Protein AF-A0A1H4KE30-F1 (afdb_monomer)

pLDDT: mean 85.73, std 11.51, range [46.66, 98.06]

Solvent-accessible surface area (backbone atoms only — not comparabl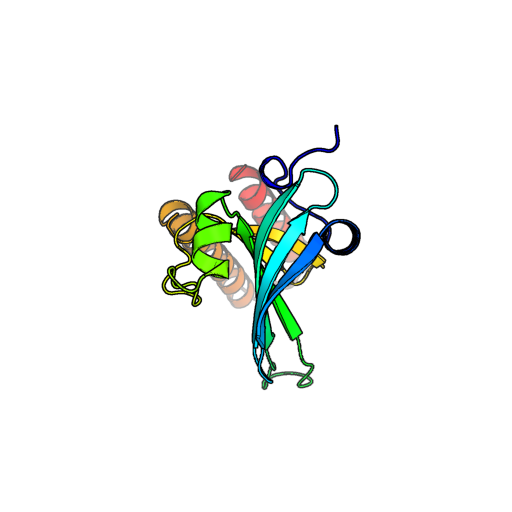e to full-atom values): 9229 Å² total; per-residue (Å²): 135,71,82,60,69,91,80,48,76,65,41,54,44,72,58,48,68,73,34,52,41,82,76,42,83,77,48,77,63,98,50,40,36,33,29,39,27,28,32,74,79,76,67,49,36,24,46,35,39,37,39,63,44,66,47,83,88,65,96,50,61,78,43,80,47,45,36,38,34,74,43,56,76,66,54,53,50,32,48,75,73,65,76,46,84,74,55,84,68,89,59,56,70,60,61,23,35,33,59,50,95,86,52,32,30,34,75,43,53,74,73,46,60,67,60,52,52,51,52,50,53,47,51,51,51,50,50,51,52,53,48,53,48,62,72,67,66,60,82,48,72,66,55,50,49,51,52,51,52,58,47,53,54,55,62,62,74,72,113

Mean predicted aligned error: 11.16 Å

Secondary structure (DSSP, 8-state):
-PPPGGG-SEEEHHHHHHHEEEEEEEEE-SSEEEEEEEETTT--EEEEEEEEEE-TTTT--EEEEEEEEEE-HHHHHHHHHT-S---TTTT--S-EEEE-TTSEEEEE-TT-HHHHHHHHHHHHHHHHHHHHHHHHT--SHHHHHHHHHHHHHHHHTT-

Radius of gyration: 20.21 Å; Cα contacts (8 Å, |Δi|>4): 202; chains: 1; bounding box: 44×38×52 Å

Structure (mmCIF, N/CA/C/O backbone):
data_AF-A0A1H4KE30-F1
#
_entry.id   AF-A0A1H4KE30-F1
#
loop_
_atom_site.group_PDB
_atom_site.id
_atom_site.type_symbol
_atom_site.label_atom_id
_atom_site.label_alt_id
_atom_site.label_comp_id
_atom_site.label_asym_id
_atom_site.label_entity_id
_atom_site.label_seq_id
_atom_site.pdbx_PDB_ins_code
_atom_site.Cartn_x
_atom_site.Cartn_y
_atom_site.Cartn_z
_atom_site.occupancy
_atom_site.B_iso_or_equiv
_atom_site.auth_seq_id
_atom_site.auth_comp_id
_atom_site.auth_asym_id
_atom_site.auth_atom_id
_atom_site.pdbx_PDB_model_num
ATOM 1 N N . MET A 1 1 ? -4.139 20.410 7.777 1.00 48.88 1 MET A N 1
ATOM 2 C CA . MET A 1 1 ? -4.571 19.039 7.448 1.00 48.88 1 MET A CA 1
ATOM 3 C C . MET A 1 1 ? -3.487 18.460 6.572 1.00 48.88 1 MET A C 1
ATOM 5 O O . MET A 1 1 ? -2.982 19.208 5.746 1.00 48.88 1 MET A O 1
ATOM 9 N N . LYS A 1 2 ? -3.035 17.239 6.849 1.00 74.75 2 LYS A N 1
ATOM 10 C CA . LYS A 1 2 ? -2.090 16.543 5.974 1.00 74.75 2 LYS A CA 1
ATOM 11 C C . LYS A 1 2 ? -2.895 15.663 5.021 1.00 74.75 2 LYS A C 1
ATOM 13 O O . LYS A 1 2 ? -3.938 15.156 5.427 1.00 74.75 2 LYS A O 1
ATOM 18 N N . ASP A 1 3 ? -2.438 15.561 3.781 1.00 88.88 3 ASP A N 1
ATOM 19 C CA . ASP A 1 3 ? -3.219 14.982 2.687 1.00 88.88 3 ASP A CA 1
ATOM 20 C C . ASP A 1 3 ? -3.342 13.457 2.833 1.00 88.88 3 ASP A C 1
ATOM 22 O O . ASP A 1 3 ? -2.413 12.778 3.307 1.00 88.88 3 ASP A O 1
ATOM 26 N N . SER A 1 4 ? -4.500 12.929 2.427 1.00 93.06 4 SER A N 1
ATOM 27 C CA . SER A 1 4 ? -4.757 11.486 2.356 1.00 93.06 4 SER A CA 1
ATOM 28 C C . SER A 1 4 ? -3.825 10.834 1.334 1.00 93.06 4 SER A C 1
ATOM 30 O O . SER A 1 4 ? -3.434 11.446 0.335 1.00 93.06 4 SER A O 1
ATOM 32 N N . PHE A 1 5 ? -3.470 9.567 1.549 1.00 94.44 5 PHE A N 1
ATOM 33 C CA . PHE A 1 5 ? -2.757 8.799 0.524 1.00 94.44 5 PHE A CA 1
ATOM 34 C C . PHE A 1 5 ? -3.635 8.502 -0.695 1.00 94.44 5 PHE A C 1
ATOM 36 O O . PHE A 1 5 ? -3.101 8.340 -1.793 1.00 94.44 5 PHE A O 1
ATOM 43 N N . LYS A 1 6 ? -4.968 8.497 -0.537 1.00 92.38 6 LYS A N 1
ATOM 44 C CA . LYS A 1 6 ? -5.929 8.315 -1.640 1.00 92.38 6 LYS A CA 1
ATOM 45 C C . LYS A 1 6 ? -5.827 9.432 -2.690 1.00 92.38 6 LYS A C 1
ATOM 47 O O . LYS A 1 6 ? -6.185 9.228 -3.844 1.00 92.38 6 LYS A O 1
ATOM 52 N N . GLU A 1 7 ? -5.299 10.596 -2.315 1.00 91.75 7 GLU A N 1
ATOM 53 C CA . GLU A 1 7 ? -5.126 11.757 -3.202 1.00 91.75 7 GLU A CA 1
ATOM 54 C C . GLU A 1 7 ? -3.752 11.779 -3.901 1.00 91.75 7 GLU A C 1
ATOM 56 O O . GLU A 1 7 ? -3.495 12.618 -4.767 1.00 91.75 7 GLU A O 1
ATOM 61 N N . GLN A 1 8 ? -2.854 10.853 -3.551 1.00 91.31 8 GLN A N 1
ATOM 62 C CA . GLN A 1 8 ? -1.481 10.810 -4.046 1.00 91.31 8 GLN A CA 1
ATOM 63 C C . GLN A 1 8 ? -1.291 9.668 -5.044 1.00 91.31 8 GLN A C 1
ATOM 65 O O . GLN A 1 8 ? -1.604 8.516 -4.767 1.00 91.31 8 GLN A O 1
ATOM 70 N N . LYS A 1 9 ? -0.692 9.970 -6.202 1.00 87.81 9 LYS A N 1
ATOM 71 C CA . LYS A 1 9 ? -0.385 8.949 -7.222 1.00 87.81 9 LYS A CA 1
ATOM 72 C C . LYS A 1 9 ? 0.789 8.041 -6.842 1.00 87.81 9 LYS A C 1
ATOM 74 O O . LYS A 1 9 ? 0.875 6.915 -7.316 1.00 87.81 9 LYS A O 1
ATOM 79 N N . LYS A 1 10 ? 1.726 8.560 -6.047 1.00 90.62 10 LYS A N 1
ATOM 80 C CA . LYS A 1 10 ? 2.973 7.892 -5.670 1.00 90.62 10 LYS A CA 1
ATOM 81 C C . LYS A 1 10 ? 3.359 8.337 -4.268 1.00 90.62 10 LYS A C 1
ATOM 83 O O . LYS A 1 10 ? 3.426 9.538 -4.017 1.00 90.62 10 LYS A O 1
ATOM 88 N N . ILE A 1 11 ? 3.631 7.380 -3.389 1.00 94.06 11 ILE A N 1
ATOM 89 C CA . ILE A 1 11 ? 3.924 7.625 -1.976 1.00 94.06 11 ILE A CA 1
ATOM 90 C C . ILE A 1 11 ? 5.302 7.057 -1.643 1.00 94.06 11 ILE A C 1
ATOM 92 O O . ILE A 1 11 ? 5.621 5.929 -2.011 1.00 94.06 11 ILE A O 1
ATOM 96 N N . ALA A 1 12 ? 6.147 7.847 -0.983 1.00 92.56 12 ALA A N 1
ATOM 97 C CA . ALA A 1 12 ? 7.465 7.396 -0.540 1.00 92.56 12 ALA A CA 1
ATOM 98 C C . ALA A 1 12 ? 7.336 6.390 0.612 1.00 92.56 12 ALA A C 1
ATOM 100 O O . ALA A 1 12 ? 6.523 6.592 1.518 1.00 92.56 12 ALA A O 1
ATOM 101 N N . ASN A 1 13 ? 8.149 5.332 0.605 1.00 91.31 13 ASN A N 1
ATOM 102 C CA . ASN A 1 13 ? 8.139 4.332 1.673 1.00 91.31 13 ASN A CA 1
ATOM 103 C 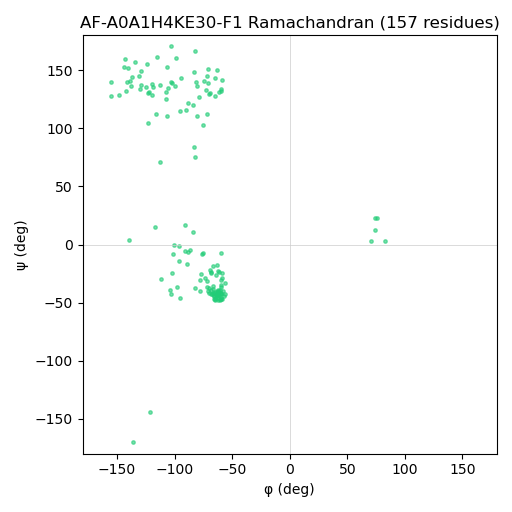C . ASN A 1 13 ? 8.423 4.958 3.050 1.00 91.31 13 ASN A C 1
ATOM 105 O O . ASN A 1 13 ? 7.747 4.638 4.024 1.00 91.31 13 ASN A O 1
ATOM 109 N N . GLU A 1 14 ? 9.349 5.916 3.130 1.00 91.38 14 GLU A N 1
ATOM 110 C CA . GLU A 1 14 ? 9.680 6.614 4.377 1.00 91.38 14 GLU A CA 1
ATOM 111 C C . GLU A 1 14 ? 8.465 7.344 4.958 1.00 91.38 14 GLU A C 1
ATOM 113 O O . GLU A 1 14 ? 8.297 7.402 6.175 1.00 91.38 14 GLU A O 1
ATOM 118 N N . LEU A 1 15 ? 7.597 7.880 4.093 1.00 92.81 15 LEU A N 1
ATOM 119 C CA . LEU A 1 15 ? 6.384 8.567 4.521 1.00 92.81 15 LEU A CA 1
ATOM 120 C C . LEU A 1 15 ? 5.360 7.583 5.098 1.00 92.81 15 LEU A C 1
ATOM 122 O O . LEU A 1 15 ? 4.761 7.880 6.131 1.00 92.81 15 LEU A O 1
ATOM 126 N N . LEU A 1 16 ? 5.178 6.411 4.475 1.00 92.50 16 LEU A N 1
ATOM 127 C CA . LEU A 1 16 ? 4.310 5.372 5.037 1.00 92.50 16 LEU A CA 1
ATOM 128 C C . LEU A 1 16 ? 4.851 4.857 6.366 1.00 92.50 16 LEU A C 1
ATOM 130 O O . LEU A 1 16 ? 4.092 4.793 7.325 1.00 92.50 16 LEU A O 1
ATOM 134 N N . GLN A 1 17 ? 6.153 4.577 6.464 1.00 90.94 17 GLN A N 1
ATOM 135 C CA . GLN A 1 17 ? 6.774 4.112 7.709 1.00 90.94 17 GLN A CA 1
ATOM 136 C C . GLN A 1 17 ? 6.628 5.111 8.866 1.00 90.94 17 GLN A C 1
ATOM 138 O O . GLN A 1 17 ? 6.553 4.709 10.023 1.00 90.94 17 GLN A O 1
ATOM 143 N N . GLN A 1 18 ? 6.583 6.413 8.573 1.00 94.81 18 GLN A N 1
ATOM 144 C CA . GLN A 1 18 ? 6.374 7.451 9.586 1.00 94.81 18 GLN A CA 1
ATOM 145 C C . GLN A 1 18 ? 4.914 7.580 10.033 1.00 94.81 18 GLN A C 1
ATOM 147 O O . GLN A 1 18 ? 4.665 7.995 11.164 1.00 94.81 18 GLN A O 1
ATOM 152 N N . ARG A 1 19 ? 3.956 7.286 9.145 1.00 95.81 19 ARG A N 1
ATOM 153 C CA . ARG A 1 19 ? 2.531 7.584 9.361 1.00 95.81 19 ARG A CA 1
ATOM 154 C C . ARG A 1 19 ? 1.702 6.369 9.738 1.00 95.81 19 ARG A C 1
ATOM 156 O O . ARG A 1 19 ? 0.800 6.508 10.566 1.00 95.81 19 ARG A O 1
ATOM 163 N N . ILE A 1 20 ? 1.978 5.219 9.131 1.00 96.62 20 ILE A N 1
ATOM 164 C CA . ILE A 1 20 ? 1.229 3.982 9.326 1.00 96.62 20 ILE A CA 1
ATOM 165 C C . ILE A 1 20 ? 1.657 3.328 10.632 1.00 96.62 20 ILE A C 1
ATOM 167 O O . ILE A 1 20 ? 2.834 3.080 10.878 1.00 96.62 20 ILE A O 1
ATOM 171 N N . THR A 1 21 ? 0.669 3.034 11.467 1.00 97.31 21 THR A N 1
ATOM 172 C CA . THR A 1 21 ? 0.856 2.371 12.755 1.00 97.31 21 THR A CA 1
ATOM 173 C C . THR A 1 21 ? -0.092 1.187 12.876 1.00 97.31 21 THR A C 1
ATOM 175 O O . THR A 1 21 ? -1.263 1.288 12.509 1.00 97.31 21 THR A O 1
ATOM 178 N N . THR A 1 22 ? 0.400 0.062 13.392 1.00 97.12 22 THR A N 1
ATOM 179 C CA . THR A 1 22 ? -0.419 -1.127 13.643 1.00 97.12 22 THR A CA 1
ATOM 180 C C . THR A 1 22 ? -1.462 -0.841 14.721 1.00 97.12 22 THR A C 1
ATOM 182 O O . THR A 1 22 ? -1.137 -0.391 15.821 1.00 97.12 22 THR A O 1
ATOM 185 N N . VAL A 1 23 ? -2.723 -1.140 14.418 1.00 96.06 23 VAL A N 1
ATOM 186 C CA . VAL A 1 23 ? -3.847 -1.096 15.362 1.00 96.06 23 VAL A CA 1
ATOM 187 C C . VAL A 1 23 ? -4.103 -2.479 15.949 1.00 96.06 23 VAL A C 1
ATOM 189 O O . VAL A 1 23 ? -4.291 -2.608 17.159 1.00 96.06 23 VAL A O 1
ATOM 192 N N . LYS A 1 24 ? -4.134 -3.512 15.101 1.00 95.94 24 LYS A N 1
ATOM 193 C CA . LYS A 1 24 ? -4.410 -4.892 15.512 1.00 95.94 24 LYS A CA 1
ATOM 194 C C . LYS A 1 24 ? -3.803 -5.886 14.531 1.00 95.94 24 LYS A C 1
ATOM 196 O O . LYS A 1 24 ? -4.120 -5.843 13.350 1.00 95.94 24 LYS A O 1
ATOM 201 N N . GLU A 1 25 ? -3.031 -6.837 15.033 1.00 97.06 25 GLU A N 1
ATOM 202 C CA . GLU A 1 25 ? -2.616 -8.004 14.253 1.00 97.06 25 GLU A CA 1
ATOM 203 C C . GLU A 1 25 ? -3.800 -8.968 14.064 1.00 97.06 25 GLU A C 1
ATOM 205 O O . GLU A 1 25 ? -4.539 -9.257 15.012 1.00 97.06 25 GLU A O 1
ATOM 210 N N . LEU A 1 26 ? -4.004 -9.440 12.832 1.00 95.75 26 LEU A N 1
ATOM 211 C CA . LEU A 1 26 ? -5.060 -10.394 12.478 1.00 95.75 26 LEU A CA 1
ATOM 212 C C . LEU A 1 26 ? -4.503 -11.808 12.299 1.00 95.75 26 LEU A C 1
ATOM 214 O O . LEU A 1 26 ? -5.119 -12.777 12.744 1.00 95.75 26 LEU A O 1
ATOM 218 N N . LYS A 1 27 ? -3.348 -11.924 11.639 1.00 94.31 27 LYS A N 1
ATOM 219 C CA . LYS A 1 27 ? -2.646 -13.183 11.385 1.00 94.31 27 LYS A CA 1
ATOM 220 C C . LYS A 1 27 ? -1.160 -12.892 11.188 1.00 94.31 27 LYS A C 1
ATOM 222 O O . LYS A 1 27 ? -0.823 -11.960 10.470 1.00 94.31 27 LYS A O 1
ATOM 227 N N . GLN A 1 28 ? -0.289 -13.732 11.733 1.00 94.31 28 GLN A N 1
ATOM 228 C CA . GLN A 1 28 ? 1.138 -13.707 11.429 1.00 94.31 28 GLN A CA 1
ATOM 229 C C . GLN A 1 28 ? 1.689 -15.134 11.379 1.00 94.31 28 GLN A C 1
ATOM 231 O O . GLN A 1 28 ? 1.436 -15.938 12.279 1.00 94.31 28 GLN A O 1
ATOM 236 N N . ASP A 1 29 ? 2.441 -15.447 10.329 1.00 92.12 29 ASP A N 1
ATOM 237 C CA . ASP A 1 29 ? 3.252 -16.656 10.218 1.00 92.12 29 ASP A CA 1
ATOM 238 C C . ASP A 1 29 ? 4.650 -16.333 9.651 1.00 92.12 29 ASP A C 1
ATOM 240 O O . ASP A 1 29 ? 5.072 -15.177 9.616 1.00 92.12 29 ASP A O 1
ATOM 244 N N . GLU A 1 30 ? 5.429 -17.359 9.299 1.00 89.12 30 GLU A N 1
ATOM 245 C CA . GLU A 1 30 ? 6.809 -17.182 8.822 1.00 89.12 30 GLU A CA 1
ATOM 246 C C . GLU A 1 30 ? 6.907 -16.525 7.437 1.00 89.12 30 GLU A C 1
ATOM 248 O O . GLU A 1 30 ? 7.970 -16.011 7.079 1.00 89.12 30 GLU A O 1
ATOM 253 N N . LEU A 1 31 ? 5.840 -16.588 6.636 1.00 90.19 31 LEU A N 1
ATOM 254 C CA . LEU A 1 31 ? 5.832 -16.149 5.243 1.00 90.19 31 LEU A CA 1
ATOM 255 C C . LEU A 1 31 ? 4.967 -14.917 5.032 1.00 90.19 31 LEU A C 1
ATOM 257 O O . LEU A 1 31 ? 5.273 -14.136 4.134 1.00 90.19 31 LEU A O 1
ATOM 261 N N . GLU A 1 32 ? 3.917 -14.740 5.828 1.00 94.06 32 GLU A N 1
ATOM 262 C CA . GLU A 1 32 ? 2.975 -13.643 5.673 1.00 94.06 32 GLU A CA 1
ATOM 263 C C . GLU A 1 32 ? 2.444 -13.071 6.992 1.00 94.06 32 GLU A C 1
ATOM 265 O O . GLU A 1 32 ? 2.449 -13.701 8.051 1.00 94.06 32 GLU A O 1
ATOM 270 N N . MET A 1 33 ? 1.945 -11.841 6.904 1.00 96.56 33 MET A N 1
ATOM 271 C CA . MET A 1 33 ? 1.312 -11.113 7.994 1.00 96.56 33 MET A CA 1
ATOM 272 C C . MET A 1 33 ? 0.114 -10.324 7.469 1.00 96.56 33 MET A C 1
ATOM 274 O O . MET A 1 33 ? 0.192 -9.702 6.411 1.00 96.56 33 MET A O 1
ATOM 278 N N . TYR A 1 34 ? -0.958 -10.311 8.256 1.00 97.56 34 TYR A N 1
ATOM 279 C CA . TYR A 1 34 ? -2.120 -9.449 8.106 1.00 97.56 34 TYR A CA 1
ATOM 280 C C . TYR A 1 34 ? -2.336 -8.651 9.387 1.00 97.56 34 TYR A C 1
ATOM 282 O O . TYR A 1 34 ? -2.437 -9.216 10.480 1.00 97.56 34 TYR A O 1
ATOM 290 N N . GLU A 1 35 ? -2.498 -7.344 9.247 1.00 97.81 35 GLU A N 1
ATOM 291 C CA . GLU A 1 35 ? -2.827 -6.447 10.348 1.00 97.81 35 GLU A CA 1
ATOM 292 C C . GLU A 1 35 ? -3.767 -5.329 9.891 1.00 97.81 35 GLU A C 1
ATOM 294 O O . GLU A 1 35 ? -3.780 -4.920 8.733 1.00 97.81 35 GLU A O 1
ATOM 299 N N . ILE A 1 36 ? -4.556 -4.807 10.823 1.00 98.06 36 ILE A N 1
ATOM 300 C CA . ILE A 1 36 ? -5.229 -3.525 10.661 1.00 98.06 36 ILE A CA 1
ATOM 301 C C . ILE A 1 36 ? -4.220 -2.461 11.060 1.00 98.06 36 ILE A C 1
ATOM 303 O O . ILE A 1 36 ? -3.763 -2.430 12.205 1.00 98.06 36 ILE A O 1
ATOM 307 N N . ALA A 1 37 ? -3.908 -1.575 10.129 1.00 97.75 37 ALA A N 1
ATOM 308 C CA . ALA A 1 37 ? -3.044 -0.433 10.335 1.00 97.75 37 ALA A CA 1
ATOM 309 C C . ALA A 1 37 ? -3.828 0.873 10.166 1.00 97.75 37 ALA A C 1
ATOM 311 O O . ALA A 1 37 ? -4.927 0.906 9.610 1.00 97.75 37 ALA A O 1
ATOM 312 N N . LYS A 1 38 ? -3.273 1.963 10.683 1.00 97.56 38 LYS A N 1
ATOM 313 C CA . LYS A 1 38 ? -3.895 3.282 10.675 1.00 97.56 38 LYS A CA 1
ATOM 314 C C . LYS A 1 38 ? -2.881 4.351 10.328 1.00 97.56 38 LYS A C 1
ATOM 316 O O . LYS A 1 38 ? -1.788 4.381 10.894 1.00 97.56 38 LYS A O 1
ATOM 321 N N . ASP A 1 39 ? -3.288 5.270 9.467 1.00 97.38 39 ASP A N 1
ATOM 322 C CA . ASP A 1 39 ? -2.587 6.527 9.275 1.00 97.38 39 ASP A CA 1
ATOM 323 C C . ASP A 1 39 ? -2.811 7.428 10.493 1.00 97.38 39 ASP A C 1
ATOM 325 O O . ASP A 1 39 ? -3.923 7.882 10.780 1.00 97.38 39 ASP A O 1
ATOM 329 N N . SER A 1 40 ? -1.740 7.669 11.241 1.00 96.62 40 SER A N 1
ATOM 330 C CA . SER A 1 40 ? -1.757 8.490 12.452 1.00 96.62 40 SER A CA 1
ATOM 331 C C . SER A 1 40 ? -2.131 9.955 12.199 1.00 96.62 40 SER A C 1
ATOM 333 O O . SER A 1 40 ? -2.523 10.647 13.140 1.00 96.62 40 SER A O 1
ATOM 335 N N . GLU A 1 41 ? -2.056 10.432 10.954 1.00 96.25 41 GLU A N 1
ATOM 336 C CA . GLU A 1 41 ? -2.293 11.832 10.604 1.00 96.25 41 GLU A CA 1
ATOM 337 C C . GLU A 1 41 ? -3.710 12.100 10.091 1.00 96.25 41 GLU A C 1
ATOM 339 O O . GLU A 1 41 ? -4.275 13.150 10.406 1.00 96.25 41 GLU A O 1
ATOM 344 N N . THR A 1 42 ? -4.293 11.171 9.327 1.00 95.56 42 THR A N 1
ATOM 345 C CA . THR A 1 42 ? -5.657 11.302 8.770 1.00 95.56 42 THR A CA 1
ATOM 346 C C . THR A 1 42 ? -6.688 10.486 9.540 1.00 95.56 42 THR A C 1
ATOM 348 O O . THR A 1 42 ? -7.869 10.824 9.553 1.00 95.56 42 THR A O 1
ATOM 351 N N . GLY A 1 43 ? -6.249 9.427 10.219 1.00 95.50 43 GLY A N 1
ATOM 352 C CA . GLY A 1 43 ? -7.113 8.472 10.894 1.00 95.50 43 GLY A CA 1
ATOM 353 C C . GLY A 1 43 ? -7.689 7.383 9.991 1.00 95.50 43 GLY A C 1
ATOM 354 O O . GLY A 1 43 ? -8.458 6.561 10.487 1.00 95.50 43 GLY A O 1
ATOM 355 N N . GLU A 1 44 ? -7.322 7.363 8.708 1.00 97.19 44 GLU A N 1
ATOM 356 C CA . GLU A 1 44 ? -7.721 6.327 7.754 1.00 97.19 44 GLU A CA 1
ATOM 357 C C . GLU A 1 44 ? -7.130 4.971 8.146 1.00 97.19 44 GLU A C 1
ATOM 359 O O . GLU A 1 44 ? -5.996 4.890 8.626 1.00 97.19 44 GLU A O 1
ATOM 364 N N . HIS A 1 45 ? -7.904 3.908 7.937 1.00 97.81 45 HIS A N 1
ATOM 365 C CA . HIS A 1 45 ? -7.496 2.546 8.256 1.00 97.81 45 HIS A CA 1
ATOM 366 C C . HIS A 1 45 ? -7.179 1.774 6.986 1.00 97.81 45 HIS A C 1
ATOM 368 O O . HIS A 1 45 ? -7.722 2.048 5.914 1.00 97.81 45 HIS A O 1
ATOM 374 N N . TYR A 1 46 ? -6.298 0.797 7.138 1.00 97.94 46 TYR A N 1
ATOM 375 C CA . TYR A 1 46 ? -5.848 -0.063 6.066 1.00 97.94 46 TYR A CA 1
ATOM 376 C C . TYR A 1 46 ? -5.747 -1.496 6.575 1.00 97.94 46 TYR A C 1
ATOM 378 O O . TYR A 1 46 ? -5.274 -1.729 7.687 1.00 97.94 46 TYR A O 1
ATOM 386 N N . LEU A 1 47 ? -6.144 -2.457 5.753 1.00 98.06 47 LEU A N 1
ATOM 387 C CA . LEU A 1 47 ? -5.700 -3.831 5.890 1.00 98.06 47 LEU A CA 1
ATOM 388 C C . LEU A 1 47 ? -4.311 -3.906 5.261 1.00 98.06 47 LEU A C 1
ATOM 390 O O . LEU A 1 47 ? -4.154 -3.761 4.048 1.00 98.06 47 LEU A O 1
ATOM 394 N N . HIS A 1 48 ? -3.304 -4.087 6.103 1.00 97.75 48 HIS A N 1
ATOM 395 C CA . HIS A 1 48 ? -1.923 -4.244 5.691 1.00 97.75 48 HIS A CA 1
ATOM 396 C C . HIS A 1 48 ? -1.603 -5.734 5.597 1.00 97.75 48 HIS A C 1
ATOM 398 O O . HIS A 1 48 ? -1.621 -6.459 6.592 1.00 97.75 48 HIS A O 1
ATOM 404 N N . TYR A 1 49 ? -1.332 -6.173 4.376 1.00 97.06 49 TYR A N 1
ATOM 405 C CA . TYR A 1 49 ? -0.823 -7.497 4.065 1.00 97.06 49 TYR A CA 1
ATOM 406 C C . TYR A 1 49 ? 0.652 -7.370 3.694 1.00 97.06 49 TYR A C 1
ATOM 408 O O . TYR A 1 49 ? 1.038 -6.473 2.943 1.00 97.06 49 TYR A O 1
ATOM 416 N N . SER A 1 50 ? 1.491 -8.245 4.237 1.00 94.44 50 SER A N 1
ATOM 417 C CA . SER A 1 50 ? 2.885 -8.340 3.817 1.00 94.44 50 SER A CA 1
ATOM 418 C C . SER A 1 50 ? 3.315 -9.787 3.685 1.00 94.44 50 SER A C 1
ATOM 420 O O . SER A 1 50 ? 2.904 -10.614 4.500 1.00 94.44 50 SER A O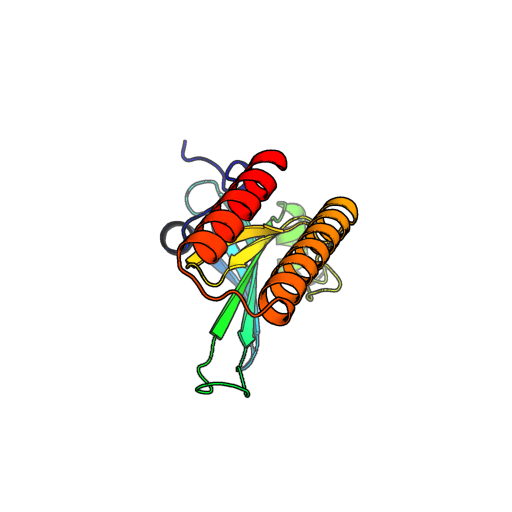 1
ATOM 422 N N . TYR A 1 51 ? 4.164 -10.079 2.704 1.00 93.00 51 TYR A N 1
ATOM 423 C CA . TYR A 1 51 ? 4.690 -11.422 2.497 1.00 93.00 51 TYR A CA 1
ATOM 424 C C . TYR A 1 51 ? 6.163 -11.428 2.091 1.00 93.00 51 TYR A C 1
ATOM 426 O O . TYR A 1 51 ? 6.678 -10.493 1.472 1.00 93.00 51 TYR A O 1
ATOM 434 N N . LEU A 1 52 ? 6.836 -12.522 2.439 1.00 89.88 52 LEU A N 1
ATOM 435 C CA . LEU A 1 52 ? 8.235 -12.782 2.144 1.00 89.88 52 LEU A CA 1
ATOM 436 C C . LEU A 1 52 ? 8.371 -13.503 0.799 1.00 89.88 52 LEU A C 1
ATOM 438 O O . LEU A 1 52 ? 7.985 -14.664 0.652 1.00 89.88 52 LEU A O 1
ATOM 442 N N . HIS A 1 53 ? 9.002 -12.851 -0.169 1.00 85.12 53 HIS A N 1
ATOM 443 C CA . HIS A 1 53 ? 9.425 -13.465 -1.417 1.00 85.12 53 HIS A CA 1
ATOM 444 C C . HIS A 1 53 ? 10.913 -13.820 -1.359 1.00 85.12 53 HIS A C 1
ATOM 446 O O . HIS A 1 53 ? 11.745 -13.033 -0.911 1.00 85.12 53 HIS A O 1
ATOM 452 N N . ARG A 1 54 ? 11.274 -15.013 -1.836 1.00 80.44 54 ARG A N 1
ATOM 453 C CA . ARG A 1 54 ? 12.675 -15.418 -2.001 1.00 80.44 54 ARG A CA 1
ATOM 454 C C . ARG A 1 54 ? 12.945 -15.643 -3.476 1.00 80.44 54 ARG A C 1
ATOM 456 O O . ARG A 1 54 ? 12.439 -16.605 -4.053 1.00 80.44 54 ARG A O 1
ATOM 463 N N . ASN A 1 55 ? 13.766 -14.785 -4.070 1.00 70.12 55 ASN A N 1
ATOM 464 C CA . ASN A 1 55 ? 14.179 -14.967 -5.452 1.00 70.12 55 ASN A CA 1
ATOM 465 C C . ASN A 1 55 ? 15.225 -16.088 -5.539 1.00 70.12 55 ASN A C 1
ATOM 467 O O . ASN A 1 55 ? 16.392 -15.899 -5.206 1.00 70.12 55 ASN A O 1
ATOM 471 N N . LEU A 1 56 ? 14.800 -17.270 -5.988 1.00 73.44 56 LEU A N 1
ATOM 472 C CA . LEU A 1 56 ? 15.666 -18.449 -6.118 1.00 73.44 56 LEU A CA 1
ATOM 473 C C . LEU A 1 56 ? 16.613 -18.395 -7.331 1.00 73.44 56 LEU A C 1
ATOM 475 O O . LEU A 1 56 ? 17.462 -19.273 -7.463 1.00 73.44 56 LEU A O 1
ATOM 479 N N . SER A 1 57 ? 16.453 -17.413 -8.226 1.00 70.94 57 SER A N 1
ATOM 480 C CA . SER A 1 57 ? 17.229 -17.304 -9.472 1.00 70.94 57 SER A CA 1
ATOM 481 C C . SER A 1 57 ? 18.442 -16.370 -9.368 1.00 70.94 57 SER A C 1
ATOM 483 O O . SER A 1 57 ? 19.294 -16.405 -10.252 1.00 70.94 57 SER A O 1
ATOM 485 N N . ASP A 1 58 ? 18.527 -15.553 -8.315 1.00 68.25 58 ASP A N 1
ATOM 486 C CA . ASP A 1 58 ? 19.637 -14.623 -8.054 1.00 68.25 58 ASP A CA 1
ATOM 487 C C . ASP A 1 58 ? 20.309 -14.922 -6.689 1.00 68.25 58 ASP A C 1
ATOM 489 O O . ASP A 1 58 ? 20.409 -16.081 -6.287 1.00 68.25 58 ASP A O 1
ATOM 493 N N . THR A 1 59 ? 20.772 -13.907 -5.949 1.00 69.88 59 THR A N 1
ATOM 494 C CA . THR A 1 59 ? 21.486 -13.999 -4.662 1.00 69.88 59 THR A CA 1
ATOM 495 C C . THR A 1 59 ? 20.705 -14.683 -3.532 1.00 69.88 59 THR A C 1
ATOM 497 O O . THR A 1 59 ? 21.271 -14.930 -2.465 1.00 69.88 59 THR A O 1
ATOM 500 N N . GLY A 1 60 ? 19.420 -15.002 -3.733 1.00 65.12 60 GLY A N 1
ATOM 501 C CA . GLY A 1 60 ? 18.556 -15.594 -2.711 1.00 65.12 60 GLY A CA 1
ATOM 502 C C . GLY A 1 60 ? 18.119 -14.604 -1.632 1.00 65.12 60 GLY A C 1
ATOM 503 O O . GLY A 1 60 ? 17.619 -15.032 -0.589 1.00 65.12 60 GLY A O 1
ATOM 504 N N . ALA A 1 61 ? 18.333 -13.302 -1.849 1.00 75.50 61 ALA A N 1
ATOM 505 C CA . ALA A 1 61 ? 17.978 -12.275 -0.886 1.00 75.50 61 ALA A CA 1
ATOM 506 C C . ALA A 1 61 ? 16.456 -12.275 -0.633 1.00 75.50 61 ALA A C 1
ATOM 508 O O . ALA A 1 61 ? 15.675 -12.318 -1.588 1.00 75.50 61 ALA A O 1
ATOM 509 N N . PRO A 1 62 ? 16.020 -12.271 0.639 1.00 79.00 62 PRO A N 1
ATOM 510 C CA . PRO A 1 62 ? 14.613 -12.122 0.969 1.00 79.00 62 PRO A CA 1
ATOM 511 C C . PRO A 1 62 ? 14.137 -10.706 0.636 1.00 79.00 62 PRO A C 1
ATOM 513 O O . PRO A 1 62 ? 14.738 -9.724 1.072 1.00 79.00 62 PRO A O 1
ATOM 516 N N . GLU A 1 63 ? 13.025 -10.619 -0.080 1.00 86.25 63 GLU A N 1
ATOM 517 C CA . GLU A 1 63 ? 12.308 -9.381 -0.366 1.00 86.25 63 GLU A CA 1
ATOM 518 C C . GLU A 1 63 ? 10.959 -9.415 0.347 1.00 86.25 63 GLU A C 1
ATOM 520 O O . GLU A 1 63 ? 10.282 -10.443 0.355 1.00 86.25 63 GLU A O 1
ATOM 525 N N . VAL A 1 64 ? 10.562 -8.297 0.955 1.00 88.00 64 VAL A N 1
ATOM 526 C CA . VAL A 1 64 ? 9.248 -8.171 1.592 1.00 88.00 64 VAL A CA 1
ATOM 527 C C . VAL A 1 64 ? 8.375 -7.274 0.733 1.00 88.00 64 VAL A C 1
ATOM 529 O O . VAL A 1 64 ? 8.733 -6.137 0.410 1.00 88.00 64 VAL A O 1
ATOM 532 N N . TYR A 1 65 ? 7.219 -7.803 0.367 1.00 91.50 65 TYR A N 1
ATOM 533 C CA . TYR A 1 65 ? 6.203 -7.075 -0.367 1.00 91.50 65 TYR A CA 1
ATOM 534 C C . TYR A 1 65 ? 5.093 -6.671 0.588 1.00 91.50 65 TYR A C 1
ATOM 536 O O . TYR A 1 65 ? 4.702 -7.450 1.450 1.00 91.50 65 TYR A O 1
ATOM 544 N N . HIS A 1 66 ? 4.597 -5.454 0.416 1.00 94.56 66 HIS A N 1
ATOM 545 C CA . HIS A 1 66 ? 3.597 -4.817 1.255 1.00 94.56 66 HIS A CA 1
ATOM 546 C C . HIS A 1 66 ? 2.426 -4.364 0.393 1.00 94.56 66 HIS A C 1
ATOM 548 O O . HIS A 1 66 ? 2.620 -3.758 -0.666 1.00 94.56 66 HIS A O 1
ATOM 554 N N . GLN A 1 67 ? 1.216 -4.625 0.870 1.00 95.88 67 GLN A N 1
ATOM 555 C CA . GLN A 1 67 ? -0.029 -4.165 0.283 1.00 95.88 67 GLN A CA 1
ATOM 556 C C . GLN A 1 67 ? -0.902 -3.515 1.363 1.00 95.88 67 GLN A C 1
ATOM 558 O O . GLN A 1 67 ? -1.053 -4.069 2.447 1.00 95.88 67 GLN A O 1
ATOM 563 N N . LEU A 1 68 ? -1.477 -2.344 1.084 1.00 97.31 68 LEU A N 1
ATOM 564 C CA . LEU A 1 68 ? -2.380 -1.634 1.991 1.00 97.31 68 LEU A CA 1
ATOM 565 C C . LEU A 1 68 ? -3.715 -1.381 1.291 1.00 97.31 68 LEU A C 1
ATOM 567 O O . LEU A 1 68 ? -3.821 -0.497 0.438 1.00 97.31 68 LEU A O 1
ATOM 571 N N . LEU A 1 69 ? -4.727 -2.155 1.669 1.00 97.44 69 LEU A N 1
ATOM 572 C CA . LEU A 1 69 ? -6.103 -1.993 1.214 1.00 97.44 69 LEU A CA 1
ATOM 573 C C . LEU A 1 69 ? -6.828 -1.011 2.141 1.00 97.44 69 LEU A C 1
ATOM 575 O O . LEU A 1 69 ? -6.872 -1.269 3.343 1.00 97.44 69 LEU A O 1
ATOM 579 N N . PRO A 1 70 ? -7.386 0.104 1.644 1.00 97.31 70 PRO A N 1
ATOM 580 C CA . PRO A 1 70 ? -8.179 1.009 2.470 1.00 97.31 70 PRO A CA 1
ATOM 581 C C . PRO A 1 70 ? -9.379 0.307 3.102 1.00 97.31 70 PRO A C 1
ATOM 583 O O . PRO A 1 70 ? -10.029 -0.506 2.454 1.00 97.31 70 PRO A O 1
ATOM 586 N N . LEU A 1 71 ? -9.688 0.658 4.348 1.00 96.62 71 LEU A N 1
ATOM 587 C CA . LEU A 1 71 ? -10.846 0.146 5.076 1.00 96.62 71 LEU A CA 1
ATOM 588 C C . LEU A 1 71 ? -11.777 1.285 5.470 1.00 96.62 71 LEU A C 1
ATOM 590 O O . LEU A 1 71 ? -11.326 2.326 5.965 1.00 96.62 71 LEU A O 1
ATOM 594 N N . GLU A 1 72 ? -13.078 1.055 5.328 1.00 94.94 72 GLU A N 1
ATOM 595 C CA . GLU A 1 72 ? -14.087 1.898 5.951 1.00 94.94 72 GLU A CA 1
ATOM 596 C C . GLU A 1 72 ? -14.295 1.484 7.418 1.00 94.94 72 GLU A C 1
ATOM 598 O O . GLU A 1 72 ? -13.828 0.442 7.884 1.00 94.94 72 GLU A O 1
ATOM 603 N N . SER A 1 73 ? -14.984 2.327 8.193 1.00 90.88 73 SER A N 1
ATOM 604 C CA . SER A 1 73 ? -15.152 2.088 9.639 1.00 90.88 73 SER A CA 1
ATOM 605 C C . SER A 1 73 ? -15.867 0.767 9.946 1.00 90.88 73 SER A C 1
ATOM 607 O O . SER A 1 73 ? -15.504 0.089 10.907 1.00 90.88 73 SER A O 1
ATOM 609 N N . ASP A 1 74 ? -16.847 0.389 9.123 1.00 93.31 74 ASP A N 1
ATOM 610 C CA . ASP A 1 74 ? -17.590 -0.863 9.283 1.00 93.31 74 ASP A CA 1
ATOM 611 C C . ASP A 1 74 ? -16.714 -2.086 8.959 1.00 93.31 74 ASP A C 1
ATOM 613 O O . ASP A 1 74 ? -16.772 -3.075 9.692 1.00 93.31 74 ASP A O 1
ATOM 617 N N . ASP A 1 75 ? -15.831 -1.994 7.954 1.00 93.75 75 ASP A N 1
ATOM 618 C CA . ASP A 1 75 ? -14.882 -3.068 7.623 1.00 93.75 75 ASP A CA 1
ATOM 619 C C . ASP A 1 75 ? -13.922 -3.332 8.787 1.00 93.75 75 ASP A C 1
ATOM 621 O O . ASP A 1 75 ? -13.673 -4.476 9.165 1.00 93.75 75 ASP A O 1
ATOM 625 N N . VAL A 1 76 ? -13.405 -2.267 9.414 1.00 94.19 76 VAL A N 1
ATOM 626 C CA . VAL A 1 76 ? -12.516 -2.388 10.580 1.00 94.19 76 VAL A CA 1
ATOM 627 C C . VAL A 1 76 ? -13.198 -3.177 11.697 1.00 94.19 76 VAL A C 1
ATOM 629 O O . VAL A 1 76 ? -12.581 -4.062 12.293 1.00 94.19 76 VAL A O 1
ATOM 632 N N . LEU A 1 77 ? -14.469 -2.886 11.984 1.00 94.56 77 LEU A N 1
ATOM 633 C CA . LEU A 1 77 ? -15.225 -3.606 13.007 1.00 94.56 77 LEU A CA 1
ATOM 634 C C . LEU A 1 77 ? -15.448 -5.070 12.610 1.00 94.56 77 LEU A C 1
ATOM 636 O O . LEU A 1 77 ? -15.158 -5.956 13.418 1.00 94.56 77 LEU A O 1
ATOM 640 N N . GLY A 1 78 ? -15.880 -5.327 11.372 1.00 93.81 78 GLY A N 1
ATOM 641 C CA . GLY A 1 78 ? -16.087 -6.682 10.852 1.00 93.81 78 GLY A CA 1
ATOM 642 C C . GLY A 1 78 ? -14.828 -7.547 10.951 1.00 93.81 78 GLY A C 1
ATOM 643 O O . GLY A 1 78 ? -14.881 -8.687 11.420 1.00 93.81 78 GLY A O 1
ATOM 644 N N . LEU A 1 79 ? -13.667 -6.982 10.614 1.00 94.06 79 LEU A N 1
ATOM 645 C CA . LEU A 1 79 ? -12.370 -7.650 10.738 1.00 94.06 79 LEU A CA 1
ATOM 646 C C . LEU A 1 79 ? -11.963 -7.885 12.196 1.00 94.06 79 LEU A C 1
ATOM 648 O O . LEU A 1 79 ? -11.488 -8.966 12.545 1.00 94.06 79 LEU A O 1
ATOM 652 N N . ILE A 1 80 ? -12.167 -6.901 13.079 1.00 92.69 80 ILE A N 1
ATOM 653 C CA . ILE A 1 80 ? -11.825 -7.031 14.503 1.00 92.69 80 ILE A CA 1
ATOM 654 C C . ILE A 1 80 ? -12.626 -8.154 15.167 1.00 92.69 80 ILE A C 1
ATOM 656 O O . ILE A 1 80 ? -12.055 -8.862 16.006 1.00 92.69 80 ILE A O 1
ATOM 660 N N . PHE A 1 81 ? -13.903 -8.308 14.814 1.00 92.81 81 PHE A N 1
ATOM 661 C CA . PHE A 1 81 ? -14.790 -9.335 15.366 1.00 92.81 81 PHE A CA 1
ATOM 662 C C . PHE A 1 81 ? -14.719 -10.681 14.629 1.00 92.81 81 PHE A C 1
ATOM 664 O O . PHE A 1 81 ? -15.291 -11.657 15.109 1.00 92.81 81 PHE A O 1
ATOM 671 N N . GLY A 1 82 ? -13.966 -10.766 13.526 1.00 89.50 82 GLY A N 1
ATOM 672 C CA . GLY A 1 82 ? -13.807 -11.996 12.744 1.00 89.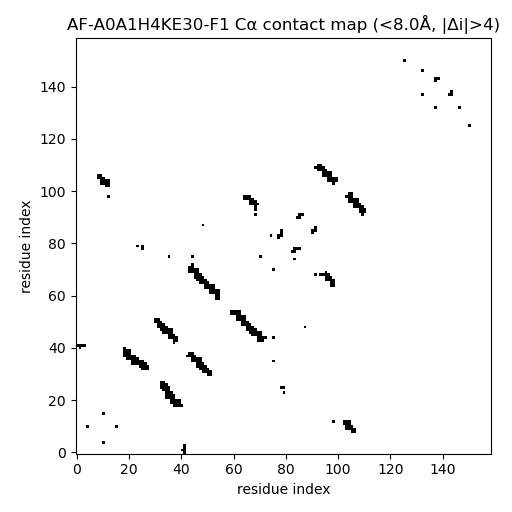50 82 GLY A CA 1
ATOM 673 C C . GLY A 1 82 ? -15.038 -12.361 11.911 1.00 89.50 82 GLY A C 1
ATOM 674 O O . GLY A 1 82 ? -15.231 -13.528 11.582 1.00 89.50 82 GLY A O 1
ATOM 675 N N . GLU A 1 83 ? -15.880 -11.377 11.593 1.00 89.88 83 GLU A N 1
ATOM 676 C CA . GLU A 1 83 ? -17.103 -11.542 10.798 1.00 89.88 83 GLU A CA 1
ATOM 677 C C . GLU A 1 83 ? -16.847 -11.380 9.291 1.00 89.88 83 GLU A C 1
ATOM 679 O O . GLU A 1 83 ? -17.658 -11.813 8.473 1.00 89.88 83 GLU A O 1
ATOM 684 N N . GLN A 1 84 ? -15.705 -10.792 8.921 1.00 91.06 84 GLN A N 1
ATOM 685 C CA . GLN A 1 84 ? -15.305 -10.525 7.541 1.00 91.06 84 GLN A CA 1
ATOM 686 C C . GLN A 1 84 ? -14.008 -11.259 7.194 1.00 91.06 84 GLN A C 1
ATOM 688 O O . GLN A 1 84 ? -13.047 -11.265 7.966 1.00 91.06 84 GLN A O 1
ATOM 693 N N . ALA A 1 85 ? -13.984 -11.883 6.017 1.00 92.62 85 ALA A N 1
ATOM 694 C CA . ALA A 1 85 ? -12.790 -12.510 5.466 1.00 92.62 85 ALA A CA 1
ATOM 695 C C . ALA A 1 85 ? -11.906 -11.467 4.759 1.00 92.62 85 ALA A C 1
ATOM 697 O O . ALA A 1 85 ? -12.405 -10.478 4.227 1.00 92.62 85 ALA A O 1
ATOM 698 N N . PHE A 1 86 ? -10.589 -11.679 4.784 1.00 93.88 86 PHE A N 1
ATOM 699 C CA . PHE A 1 86 ? -9.593 -10.666 4.393 1.00 93.88 86 PHE A CA 1
ATOM 700 C C . PHE A 1 86 ? -8.412 -11.209 3.582 1.00 93.88 86 PHE A C 1
ATOM 702 O O . PHE A 1 86 ? -7.464 -10.485 3.275 1.00 93.88 86 PHE A O 1
ATOM 709 N N . SER A 1 87 ? -8.450 -12.497 3.261 1.00 92.19 87 SER A N 1
ATOM 710 C CA . SER A 1 87 ? -7.384 -13.206 2.565 1.00 92.19 87 SER A CA 1
ATOM 711 C C . SER A 1 87 ? -7.107 -12.601 1.189 1.00 92.19 87 SER A C 1
ATOM 713 O O . SER A 1 87 ? -8.028 -12.372 0.402 1.00 92.19 87 SER A O 1
ATOM 715 N N . TYR A 1 88 ? -5.831 -12.363 0.897 1.00 89.69 88 TYR A N 1
ATOM 716 C CA . TYR A 1 88 ? -5.376 -12.035 -0.447 1.00 89.69 88 TYR A CA 1
ATOM 717 C C . TYR A 1 88 ? -5.219 -13.325 -1.276 1.00 89.69 88 TYR A C 1
ATOM 719 O O . TYR A 1 88 ? -4.697 -14.312 -0.750 1.00 89.69 88 TYR A O 1
ATOM 727 N N . PRO A 1 89 ? -5.602 -13.340 -2.568 1.00 91.44 89 PRO A N 1
ATOM 728 C CA . PRO A 1 89 ? -6.227 -12.250 -3.329 1.00 91.44 89 PRO A CA 1
ATOM 729 C C . PRO A 1 89 ? -7.765 -12.222 -3.246 1.00 91.44 89 PRO A C 1
ATOM 731 O O . PRO A 1 89 ? -8.376 -11.280 -3.739 1.00 91.44 89 PRO A O 1
ATOM 734 N N . ASP A 1 90 ? -8.390 -13.225 -2.624 1.00 90.00 90 ASP A N 1
ATOM 735 C CA . ASP A 1 90 ? -9.834 -13.503 -2.718 1.00 90.00 90 ASP A CA 1
ATOM 736 C C . ASP A 1 90 ? -10.760 -12.363 -2.264 1.00 90.00 90 ASP A C 1
ATOM 738 O O . ASP A 1 90 ? -11.912 -12.312 -2.684 1.00 90.00 90 ASP A O 1
ATOM 742 N N . HIS A 1 91 ? -10.286 -11.468 -1.395 1.00 91.50 91 HIS A N 1
ATOM 743 C CA . HIS A 1 91 ? -11.072 -10.349 -0.859 1.00 91.50 91 HIS A CA 1
ATOM 744 C C . HIS A 1 91 ? -10.511 -8.970 -1.232 1.00 91.50 91 HIS A C 1
ATOM 746 O O . HIS A 1 91 ? -10.879 -7.962 -0.632 1.00 91.50 91 HIS A O 1
ATOM 752 N N . TRP A 1 92 ? -9.615 -8.915 -2.218 1.00 93.62 92 TRP A N 1
ATOM 753 C CA . TRP A 1 92 ? -8.895 -7.708 -2.622 1.00 93.62 92 TRP A CA 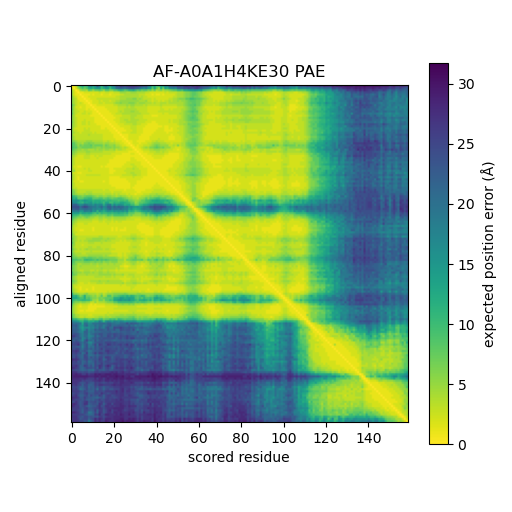1
ATOM 754 C C . TRP A 1 92 ? -9.333 -7.266 -4.019 1.00 93.62 92 TRP A C 1
ATOM 756 O O . TRP A 1 92 ? -8.577 -7.387 -4.975 1.00 93.62 92 TRP A O 1
ATOM 766 N N . HIS A 1 93 ? -10.566 -6.764 -4.124 1.00 89.81 93 HIS A N 1
ATOM 767 C CA . HIS A 1 93 ? -11.172 -6.298 -5.387 1.00 89.81 93 HIS A CA 1
ATOM 768 C C . HIS A 1 93 ? -11.171 -4.774 -5.549 1.00 89.81 93 HIS A C 1
ATOM 770 O O . HIS A 1 93 ? -11.536 -4.248 -6.590 1.00 89.81 93 HIS A O 1
ATOM 776 N N . GLN A 1 94 ? -10.800 -4.038 -4.504 1.00 91.94 94 GLN A N 1
ATOM 777 C CA . GLN A 1 94 ? -10.713 -2.582 -4.565 1.00 91.94 94 GLN A CA 1
ATOM 778 C C . GLN A 1 94 ? -9.269 -2.156 -4.783 1.00 91.94 94 GLN A C 1
ATOM 780 O O . GLN A 1 94 ? -8.342 -2.908 -4.479 1.00 91.94 94 GLN A O 1
ATOM 785 N N . SER A 1 95 ? -9.071 -0.926 -5.255 1.00 94.38 95 SER A N 1
ATOM 786 C CA . SER A 1 95 ? -7.728 -0.385 -5.414 1.00 94.38 95 SER A CA 1
ATOM 787 C C . SER A 1 95 ? -6.982 -0.352 -4.077 1.00 94.38 95 SER A C 1
ATOM 789 O O . SER A 1 95 ? -7.501 0.118 -3.062 1.00 94.38 95 SER A O 1
ATOM 791 N N . PHE A 1 96 ? -5.734 -0.808 -4.084 1.00 95.88 96 PHE A N 1
ATOM 792 C CA . PHE A 1 96 ? -4.873 -0.861 -2.905 1.00 95.88 96 PHE A CA 1
ATOM 793 C C . PHE A 1 96 ? -3.473 -0.342 -3.220 1.00 95.88 96 PHE A C 1
ATOM 795 O O . PHE A 1 96 ? -3.028 -0.343 -4.368 1.00 95.88 96 PHE A O 1
ATOM 802 N N . LEU A 1 97 ? -2.751 0.109 -2.197 1.00 95.94 97 LEU A N 1
ATOM 803 C CA . LEU A 1 97 ? -1.353 0.499 -2.347 1.00 95.94 97 LEU A CA 1
ATOM 804 C C . LEU A 1 97 ? -0.465 -0.735 -2.332 1.00 95.94 97 LEU A C 1
ATOM 806 O O . LEU A 1 97 ? -0.622 -1.579 -1.460 1.00 95.94 97 LEU A O 1
ATOM 810 N N . ARG A 1 98 ? 0.517 -0.812 -3.228 1.00 93.94 98 ARG A N 1
ATOM 811 C CA . ARG A 1 98 ? 1.565 -1.843 -3.193 1.00 93.94 98 ARG A CA 1
ATOM 812 C C . ARG A 1 98 ? 2.948 -1.232 -3.342 1.00 93.94 98 ARG A C 1
ATOM 814 O O . ARG A 1 98 ? 3.099 -0.260 -4.086 1.00 93.94 98 ARG A O 1
ATOM 821 N N . ASN A 1 99 ? 3.948 -1.796 -2.667 1.00 91.44 99 ASN A N 1
ATOM 822 C CA . ASN A 1 99 ? 5.330 -1.372 -2.864 1.00 91.44 99 ASN A CA 1
ATOM 823 C C . ASN A 1 99 ? 5.887 -1.884 -4.200 1.00 91.44 99 ASN A C 1
ATOM 825 O O . ASN A 1 99 ? 5.615 -3.004 -4.631 1.00 91.44 99 ASN A O 1
ATOM 829 N N . GLY A 1 100 ?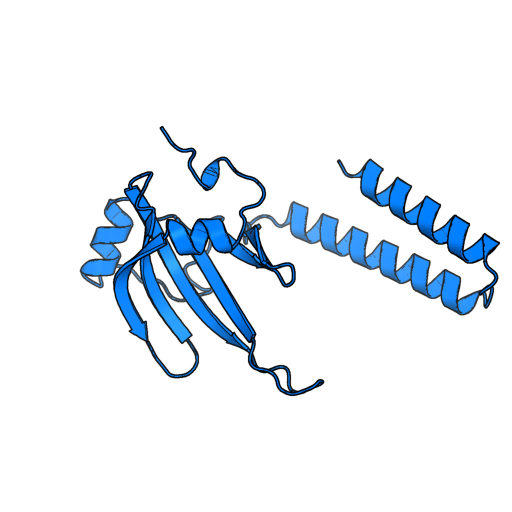 6.670 -1.034 -4.858 1.00 77.44 100 GLY A N 1
ATOM 830 C CA . GLY A 1 100 ? 7.503 -1.394 -5.999 1.00 77.44 100 GLY A CA 1
ATOM 831 C C . GLY A 1 100 ? 8.982 -1.520 -5.614 1.00 77.44 100 GLY A C 1
ATOM 832 O O . GLY A 1 100 ? 9.374 -1.105 -4.520 1.00 77.44 100 GLY A O 1
ATOM 833 N N . PRO A 1 101 ? 9.823 -2.027 -6.533 1.00 68.50 101 PRO A N 1
ATOM 834 C CA . PRO A 1 101 ? 11.263 -2.197 -6.310 1.00 68.50 101 PRO A CA 1
ATOM 835 C C . PRO A 1 101 ? 11.996 -0.872 -6.037 1.00 68.50 101 PRO A C 1
ATOM 837 O O . PRO A 1 101 ? 13.019 -0.859 -5.360 1.00 68.50 101 PRO A O 1
ATOM 840 N N . ASP A 1 102 ? 11.445 0.256 -6.492 1.00 75.25 102 ASP A N 1
ATOM 841 C CA . ASP A 1 102 ? 12.064 1.582 -6.367 1.00 75.25 102 ASP A CA 1
ATOM 842 C C . ASP A 1 102 ? 11.805 2.279 -5.015 1.00 75.25 102 ASP A C 1
ATOM 844 O O . ASP A 1 102 ? 12.052 3.477 -4.886 1.00 75.25 102 ASP A O 1
ATOM 848 N N . GLY A 1 103 ? 11.263 1.578 -4.010 1.00 82.19 103 GLY A N 1
ATOM 849 C CA . GLY A 1 103 ? 11.021 2.152 -2.677 1.00 82.19 103 GLY A CA 1
ATOM 850 C C . GLY A 1 103 ? 9.813 3.095 -2.599 1.00 82.19 103 GLY A C 1
ATOM 851 O O . GLY A 1 103 ? 9.727 3.942 -1.710 1.00 82.19 103 GLY A O 1
ATOM 852 N N . PHE A 1 104 ? 8.860 2.952 -3.520 1.00 90.50 104 PHE A N 1
ATOM 853 C CA . PHE A 1 104 ? 7.616 3.720 -3.527 1.00 90.50 104 PHE A CA 1
ATOM 854 C C . PHE A 1 104 ? 6.398 2.811 -3.524 1.00 90.50 104 PHE A C 1
ATOM 856 O O . PHE A 1 104 ? 6.451 1.684 -4.015 1.00 90.50 104 PHE A O 1
ATOM 863 N N . PHE A 1 105 ? 5.288 3.350 -3.035 1.00 93.62 105 PHE A N 1
ATOM 864 C CA . PHE A 1 105 ? 3.971 2.750 -3.130 1.00 93.62 105 PHE A CA 1
ATOM 865 C C . PHE A 1 105 ? 3.157 3.425 -4.225 1.00 93.62 105 PHE A C 1
ATOM 867 O O . PHE A 1 105 ? 3.182 4.652 -4.378 1.00 93.62 105 PHE A O 1
ATOM 874 N N . ILE A 1 106 ? 2.440 2.600 -4.978 1.00 92.88 106 ILE A N 1
ATOM 875 C CA . ILE A 1 106 ? 1.531 3.017 -6.043 1.00 92.88 106 ILE A CA 1
ATOM 876 C C . ILE A 1 106 ? 0.180 2.343 -5.847 1.00 92.88 106 ILE A C 1
ATOM 878 O O . ILE A 1 106 ? 0.113 1.222 -5.335 1.00 92.88 106 ILE A O 1
ATOM 882 N N . TRP A 1 107 ? -0.880 3.026 -6.264 1.00 93.19 107 TRP A N 1
ATOM 883 C CA . TRP A 1 107 ? -2.211 2.438 -6.317 1.00 93.19 107 TRP A CA 1
ATOM 884 C C . TRP A 1 107 ? -2.268 1.405 -7.438 1.00 93.19 107 TRP A C 1
ATOM 886 O O . TRP A 1 107 ? -1.852 1.674 -8.564 1.00 93.19 107 TRP A O 1
ATOM 896 N N . PHE A 1 108 ? -2.756 0.219 -7.105 1.00 90.81 108 PHE A N 1
ATOM 897 C CA . PHE A 1 108 ? -3.031 -0.858 -8.035 1.00 90.81 108 PHE A CA 1
ATOM 898 C C . PHE A 1 108 ? -4.511 -1.193 -7.956 1.00 90.81 108 PHE A C 1
ATOM 900 O O . PHE A 1 108 ? -5.033 -1.403 -6.862 1.00 90.81 108 PHE A O 1
ATOM 907 N N . ASP A 1 109 ? -5.162 -1.232 -9.112 1.00 90.31 109 ASP A N 1
ATOM 908 C CA . ASP A 1 109 ? -6.554 -1.629 -9.245 1.00 90.31 109 ASP A CA 1
ATOM 909 C C . ASP A 1 109 ? -6.620 -3.033 -9.874 1.00 90.31 109 ASP A C 1
ATOM 911 O O . ASP A 1 109 ? -6.235 -3.185 -11.037 1.00 90.31 109 ASP A O 1
ATOM 915 N N . PRO A 1 110 ? -7.028 -4.065 -9.112 1.00 84.75 110 PRO A N 1
ATOM 916 C CA . PRO A 1 110 ? -7.101 -5.439 -9.603 1.00 84.75 110 PRO A CA 1
ATOM 917 C C . PRO A 1 110 ? -8.200 -5.644 -10.653 1.00 84.75 110 PRO A C 1
ATOM 919 O O . PRO A 1 110 ? -8.062 -6.549 -11.472 1.00 84.75 110 PRO A O 1
ATOM 922 N N . ASP A 1 111 ? -9.239 -4.804 -10.656 1.00 81.62 111 ASP A N 1
ATOM 923 C CA . ASP A 1 111 ? -10.391 -4.930 -11.555 1.00 81.62 111 ASP A CA 1
ATOM 924 C C . ASP A 1 111 ? -10.251 -4.036 -12.806 1.00 81.62 111 ASP A C 1
ATOM 926 O O . ASP A 1 111 ? -11.106 -4.048 -13.697 1.00 81.62 111 ASP A O 1
ATOM 930 N N . ASN A 1 112 ? -9.161 -3.265 -12.918 1.00 72.81 112 ASN A N 1
ATOM 931 C CA . ASN A 1 112 ? -8.890 -2.422 -14.082 1.00 72.81 112 ASN A CA 1
ATOM 932 C C . ASN A 1 112 ? -8.243 -3.218 -15.230 1.00 72.81 112 ASN A C 1
ATOM 934 O O . ASN A 1 112 ? -7.049 -3.097 -15.530 1.00 72.81 112 ASN A O 1
ATOM 938 N N . ASP A 1 113 ? -9.076 -4.009 -15.906 1.00 60.59 113 ASP A N 1
ATOM 939 C CA . ASP A 1 113 ? -8.718 -4.788 -17.097 1.00 60.59 113 ASP A CA 1
ATOM 940 C C . ASP A 1 113 ? -8.146 -3.918 -18.233 1.00 60.59 113 ASP A C 1
ATOM 942 O O . ASP A 1 113 ? -7.266 -4.353 -18.978 1.00 60.59 113 ASP A O 1
ATOM 946 N N . GLU A 1 114 ? -8.608 -2.671 -18.383 1.00 60.59 114 GLU A N 1
ATOM 947 C CA . GLU A 1 114 ? -8.173 -1.786 -19.472 1.00 60.59 114 GLU A CA 1
ATOM 948 C C . GLU A 1 114 ? -6.727 -1.310 -19.297 1.00 60.59 114 GLU A C 1
ATOM 950 O O . GLU A 1 114 ? -5.967 -1.253 -20.266 1.00 60.59 114 GLU A O 1
ATOM 955 N N . GLU A 1 115 ? -6.314 -0.981 -18.073 1.00 62.88 115 GLU A N 1
ATOM 956 C CA . GLU A 1 115 ? -4.932 -0.592 -17.787 1.00 62.88 115 GLU A CA 1
ATOM 957 C C . GLU A 1 115 ? -3.987 -1.795 -17.860 1.00 62.88 115 GLU A C 1
ATOM 959 O O . GLU A 1 115 ? -2.877 -1.669 -18.382 1.00 62.88 115 GLU A O 1
ATOM 964 N N . TRP A 1 116 ? -4.437 -2.976 -17.424 1.00 57.28 116 TRP A N 1
ATOM 965 C CA . TRP A 1 116 ? -3.675 -4.215 -17.571 1.00 57.28 116 TRP A CA 1
ATOM 966 C C . TRP A 1 116 ? -3.449 -4.560 -19.050 1.00 57.28 116 TRP A C 1
ATOM 968 O O . TRP A 1 1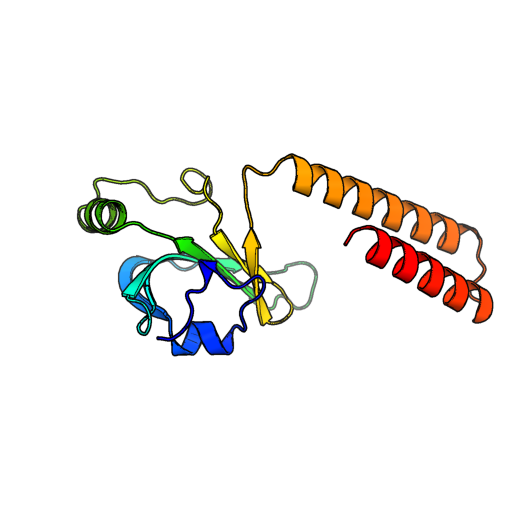16 ? -2.304 -4.756 -19.460 1.00 57.28 116 TRP A O 1
ATOM 978 N N . MET A 1 117 ? -4.500 -4.498 -19.879 1.00 57.94 117 MET A N 1
ATOM 979 C CA . MET A 1 117 ? -4.400 -4.686 -21.332 1.00 57.94 117 MET A CA 1
ATOM 980 C C . MET A 1 117 ? -3.509 -3.631 -22.003 1.00 57.94 117 MET A C 1
ATOM 982 O O . MET A 1 117 ? -2.664 -3.982 -22.826 1.00 57.94 117 MET A O 1
ATOM 986 N N . ARG A 1 118 ? -3.627 -2.343 -21.648 1.00 62.00 118 ARG A N 1
ATOM 987 C CA . ARG A 1 118 ? -2.763 -1.283 -22.212 1.00 62.00 118 ARG A CA 1
ATOM 988 C C . ARG A 1 118 ? -1.295 -1.464 -21.820 1.00 62.00 118 ARG A C 1
ATOM 990 O O . ARG A 1 118 ? -0.418 -1.280 -22.667 1.00 62.00 118 ARG A O 1
ATOM 997 N N . ASN A 1 119 ? -1.021 -1.849 -20.574 1.00 64.56 119 ASN A N 1
ATOM 998 C CA . ASN A 1 119 ? 0.335 -2.110 -20.091 1.00 64.56 119 ASN A CA 1
ATOM 999 C C . ASN A 1 119 ? 0.940 -3.361 -20.737 1.00 64.56 119 ASN A C 1
ATOM 1001 O O . ASN A 1 119 ? 2.118 -3.351 -21.097 1.00 64.56 119 ASN A O 1
ATOM 1005 N N . GLU A 1 120 ? 0.148 -4.415 -20.938 1.00 67.81 120 GLU A N 1
ATOM 1006 C CA . GLU A 1 120 ? 0.593 -5.620 -21.635 1.00 67.81 120 GLU A CA 1
ATOM 1007 C C . GLU A 1 120 ? 0.848 -5.349 -23.126 1.00 67.81 120 GLU A C 1
ATOM 1009 O O . GLU A 1 120 ? 1.895 -5.737 -23.650 1.00 67.81 120 GLU A O 1
ATOM 1014 N N . GLU A 1 121 ? -0.021 -4.588 -23.800 1.00 72.06 121 GLU A N 1
ATOM 1015 C CA . GLU A 1 121 ? 0.211 -4.137 -25.177 1.00 72.06 121 GLU A CA 1
ATOM 1016 C C . GLU A 1 121 ? 1.489 -3.298 -25.300 1.00 72.06 121 GLU A C 1
ATOM 1018 O O . GLU A 1 121 ? 2.269 -3.479 -26.241 1.00 72.06 121 GLU A O 1
ATOM 1023 N N . TYR A 1 122 ? 1.727 -2.385 -24.356 1.00 73.06 122 TYR A N 1
ATOM 1024 C CA . TYR A 1 122 ? 2.944 -1.579 -24.322 1.00 73.06 122 TYR A CA 1
ATOM 1025 C C . TYR A 1 122 ? 4.189 -2.442 -24.080 1.00 73.06 122 TYR A C 1
ATOM 1027 O O . TYR A 1 122 ? 5.166 -2.335 -24.826 1.00 73.06 122 TYR A O 1
ATOM 1035 N N . GLY A 1 123 ? 4.144 -3.356 -23.106 1.00 73.75 123 GLY A N 1
ATOM 1036 C CA . GLY A 1 123 ? 5.234 -4.291 -22.823 1.00 73.75 123 GLY A CA 1
ATOM 1037 C C . GLY A 1 123 ? 5.549 -5.205 -24.011 1.00 73.75 123 GLY A C 1
ATOM 1038 O O . GLY A 1 123 ? 6.721 -5.434 -24.333 1.00 73.75 123 GLY A O 1
ATOM 1039 N N . ALA A 1 124 ? 4.522 -5.664 -24.730 1.00 76.38 124 ALA A N 1
ATOM 1040 C CA . ALA A 1 124 ? 4.676 -6.455 -25.946 1.00 76.38 124 ALA A CA 1
ATOM 1041 C C . ALA A 1 124 ? 5.336 -5.645 -27.075 1.00 76.38 124 ALA A C 1
ATOM 1043 O O . ALA A 1 124 ? 6.274 -6.130 -27.714 1.00 76.38 124 ALA A O 1
ATOM 1044 N N . ARG A 1 125 ? 4.907 -4.392 -27.291 1.00 79.50 125 ARG A N 1
ATOM 1045 C CA . ARG A 1 125 ? 5.515 -3.483 -28.283 1.00 79.50 125 ARG A CA 1
ATOM 1046 C C . ARG A 1 125 ? 6.970 -3.160 -27.955 1.00 79.50 125 ARG A C 1
ATOM 1048 O O . ARG A 1 125 ? 7.814 -3.193 -28.851 1.00 79.50 125 ARG A O 1
ATOM 1055 N N . LEU A 1 126 ? 7.275 -2.888 -26.687 1.00 81.56 126 LEU A N 1
ATOM 1056 C CA . LEU A 1 126 ? 8.635 -2.632 -26.216 1.00 81.56 126 LEU A CA 1
ATOM 1057 C C . LEU A 1 126 ? 9.538 -3.846 -26.466 1.00 81.56 126 LEU A C 1
ATOM 1059 O O . LEU A 1 126 ? 10.620 -3.719 -27.039 1.00 81.56 126 LEU A O 1
ATOM 1063 N N . THR A 1 127 ? 9.060 -5.037 -26.101 1.00 79.19 127 THR A N 1
ATOM 1064 C CA . THR A 1 127 ? 9.777 -6.300 -26.321 1.00 79.19 127 THR A CA 1
ATOM 1065 C C . THR A 1 127 ? 10.046 -6.547 -27.808 1.00 79.19 127 THR A C 1
ATOM 1067 O O . THR A 1 127 ? 11.159 -6.925 -28.176 1.00 79.19 127 THR A O 1
ATOM 1070 N N . ASP A 1 128 ? 9.066 -6.291 -28.679 1.00 85.69 128 ASP A N 1
ATOM 1071 C CA . ASP A 1 128 ? 9.217 -6.427 -30.132 1.00 85.69 128 ASP A CA 1
ATOM 1072 C C . ASP A 1 128 ? 10.246 -5.435 -30.709 1.00 85.69 128 ASP A C 1
ATOM 1074 O O . ASP A 1 128 ? 11.118 -5.833 -31.485 1.00 85.69 128 ASP A O 1
ATOM 1078 N N . LYS A 1 129 ? 10.226 -4.165 -30.277 1.00 83.00 129 LYS A N 1
ATOM 1079 C CA . LYS A 1 129 ? 11.233 -3.160 -30.669 1.00 83.00 129 LYS A CA 1
ATOM 1080 C C . LYS A 1 129 ? 12.645 -3.568 -30.237 1.00 83.00 129 LYS A C 1
ATOM 1082 O O . LYS A 1 129 ? 13.565 -3.543 -31.055 1.00 83.00 129 LYS A O 1
ATOM 1087 N N . LEU A 1 130 ? 12.815 -4.004 -28.987 1.00 84.38 130 LEU A N 1
ATOM 1088 C CA . LEU A 1 130 ? 14.106 -4.464 -28.460 1.00 84.38 130 LEU A CA 1
ATOM 1089 C C . LEU A 1 130 ? 14.616 -5.710 -29.193 1.00 84.38 130 LEU A C 1
ATOM 1091 O O . LEU A 1 130 ? 15.806 -5.815 -29.495 1.00 84.38 130 LEU A O 1
ATOM 1095 N N . LYS A 1 131 ? 13.720 -6.647 -29.521 1.00 83.38 131 LYS A N 1
ATOM 1096 C CA . LYS A 1 131 ? 14.059 -7.847 -30.289 1.00 83.38 131 LYS A CA 1
ATOM 1097 C C . LYS A 1 131 ? 14.513 -7.496 -31.706 1.00 83.38 131 LYS A C 1
ATOM 1099 O O . LYS A 1 131 ? 15.577 -7.953 -32.114 1.00 83.38 131 LYS A O 1
ATOM 1104 N N . LYS A 1 132 ? 13.775 -6.636 -32.416 1.00 84.38 132 LYS A N 1
ATOM 1105 C CA . LYS A 1 132 ? 14.147 -6.149 -33.757 1.00 84.38 132 LYS A CA 1
ATOM 1106 C C . LYS A 1 132 ? 15.487 -5.420 -33.751 1.00 84.38 132 LYS A C 1
ATOM 1108 O O . LYS A 1 132 ? 16.305 -5.643 -34.637 1.00 84.38 132 LYS A O 1
ATOM 1113 N N . PHE A 1 133 ? 15.736 -4.596 -32.735 1.00 82.38 133 PHE A N 1
ATOM 1114 C CA . PHE A 1 133 ? 17.019 -3.921 -32.558 1.00 82.38 133 PHE A CA 1
ATOM 1115 C C . PHE A 1 133 ? 18.170 -4.917 -32.350 1.00 82.38 133 PHE A C 1
ATOM 1117 O O . PHE A 1 133 ? 19.205 -4.829 -33.010 1.00 82.38 133 PHE A O 1
ATOM 1124 N N . LYS A 1 134 ? 17.966 -5.922 -31.488 1.00 79.19 134 LYS A N 1
ATOM 1125 C CA . LYS A 1 134 ? 18.940 -6.993 -31.239 1.00 79.19 134 LYS A CA 1
ATOM 1126 C C . LYS A 1 134 ? 19.224 -7.831 -32.491 1.00 79.19 134 LYS A C 1
ATOM 1128 O O . LYS A 1 134 ? 20.374 -8.181 -32.735 1.00 79.19 134 LYS A O 1
ATOM 1133 N N . GLU A 1 135 ? 18.197 -8.152 -33.276 1.00 81.81 135 GLU A N 1
ATOM 1134 C CA . GLU A 1 135 ? 18.313 -8.929 -34.520 1.00 81.81 135 GLU A CA 1
ATOM 1135 C C . GLU A 1 135 ? 18.979 -8.139 -35.655 1.00 81.81 135 GLU A C 1
ATOM 1137 O O . GLU A 1 135 ? 19.696 -8.725 -36.463 1.00 81.81 135 GLU A O 1
ATOM 1142 N N . ALA A 1 136 ? 18.801 -6.814 -35.693 1.00 78.50 136 ALA A N 1
ATOM 1143 C CA . ALA A 1 136 ? 19.452 -5.941 -36.668 1.00 78.50 136 ALA A CA 1
ATOM 1144 C C . ALA A 1 136 ? 20.981 -5.859 -36.484 1.00 78.50 136 ALA A C 1
ATOM 1146 O O . ALA A 1 136 ? 21.686 -5.474 -37.413 1.00 78.50 136 ALA A O 1
ATOM 1147 N N . GLY A 1 137 ? 21.509 -6.227 -35.309 1.00 69.25 137 GLY A N 1
ATOM 1148 C CA . GLY A 1 137 ? 22.951 -6.288 -35.036 1.00 69.25 137 GLY A CA 1
ATOM 1149 C C . GLY A 1 137 ? 23.658 -4.927 -34.952 1.00 69.25 137 GLY A C 1
ATOM 1150 O O . GLY A 1 137 ? 24.874 -4.880 -34.760 1.00 69.25 137 GLY A O 1
ATOM 1151 N N . SER A 1 138 ? 22.918 -3.824 -35.066 1.00 63.62 138 SER A N 1
ATOM 1152 C CA . SER A 1 138 ? 23.428 -2.452 -35.007 1.00 63.62 138 SER A CA 1
ATOM 1153 C C . SER A 1 138 ? 23.577 -1.981 -33.559 1.00 63.62 138 SER A C 1
ATOM 1155 O O . SER A 1 138 ? 22.695 -1.334 -33.006 1.00 63.62 138 SER A O 1
ATOM 1157 N N . LEU A 1 139 ? 24.708 -2.315 -32.933 1.00 72.38 139 LEU A N 1
ATOM 1158 C CA . LEU A 1 139 ? 25.083 -1.832 -31.593 1.00 72.38 139 LEU A CA 1
ATOM 1159 C C . LEU A 1 139 ? 25.901 -0.531 -31.634 1.00 72.38 139 LEU A C 1
ATOM 1161 O O . LEU A 1 139 ? 26.593 -0.200 -30.670 1.00 72.38 139 LEU A O 1
ATOM 1165 N N . ASP A 1 140 ? 25.887 0.186 -32.758 1.00 83.56 140 ASP A N 1
ATOM 1166 C CA . ASP A 1 140 ? 26.589 1.457 -32.854 1.00 83.56 140 ASP A CA 1
ATOM 1167 C C . ASP A 1 140 ? 25.883 2.549 -32.018 1.00 83.56 140 ASP A C 1
ATOM 1169 O O . ASP A 1 140 ? 24.663 2.500 -31.821 1.00 83.56 140 ASP A O 1
ATOM 1173 N N . PRO A 1 141 ? 26.633 3.541 -31.503 1.00 79.88 141 PRO A N 1
ATOM 1174 C CA . PRO A 1 141 ? 26.093 4.546 -30.587 1.00 79.88 141 PRO A CA 1
ATOM 1175 C C . PRO A 1 141 ? 24.928 5.370 -31.148 1.00 79.88 141 PRO A C 1
ATOM 1177 O O . PRO A 1 141 ? 24.092 5.835 -30.373 1.00 79.88 141 PRO A O 1
ATOM 1180 N N . ASP A 1 142 ? 24.867 5.569 -32.466 1.00 82.81 142 ASP A N 1
ATOM 1181 C CA . ASP A 1 142 ? 23.814 6.361 -33.099 1.00 82.81 142 ASP A CA 1
ATOM 1182 C C . ASP A 1 142 ? 22.512 5.556 -33.204 1.00 82.81 142 ASP A C 1
ATOM 1184 O O . ASP A 1 142 ? 21.441 6.078 -32.891 1.00 82.81 142 ASP A O 1
ATOM 1188 N N . SER A 1 143 ? 22.603 4.265 -33.533 1.00 80.50 143 SER A N 1
ATOM 1189 C CA . SER A 1 143 ? 21.464 3.338 -33.516 1.00 80.50 143 SER A CA 1
ATOM 1190 C C . SER A 1 143 ? 20.876 3.163 -32.111 1.00 80.50 143 SER A C 1
ATOM 1192 O O . SER A 1 143 ? 19.654 3.157 -31.954 1.00 80.50 143 SER A O 1
ATOM 1194 N N . VAL A 1 144 ? 21.724 3.074 -31.078 1.00 81.81 144 VAL A N 1
ATOM 1195 C CA . VAL A 1 144 ? 21.273 3.003 -29.675 1.00 81.81 144 VAL A CA 1
ATOM 1196 C C . VAL A 1 144 ? 20.593 4.304 -29.249 1.00 81.81 144 VAL A C 1
ATOM 1198 O O . VAL A 1 144 ? 19.535 4.256 -28.628 1.00 81.81 144 VAL A O 1
ATOM 1201 N N . ARG A 1 145 ? 21.162 5.468 -29.596 1.00 84.69 145 ARG A N 1
ATOM 1202 C CA . ARG A 1 145 ? 20.556 6.768 -29.268 1.00 84.69 145 ARG A CA 1
ATOM 1203 C C . ARG A 1 145 ? 19.166 6.900 -29.878 1.00 84.69 145 ARG A C 1
ATOM 1205 O O . ARG A 1 145 ? 18.233 7.252 -29.171 1.00 84.69 145 ARG A O 1
ATOM 1212 N N . LYS A 1 146 ? 19.032 6.544 -31.155 1.00 84.31 146 LYS A N 1
ATOM 1213 C CA . LYS A 1 146 ? 17.753 6.592 -31.862 1.00 84.31 146 LYS A CA 1
ATOM 1214 C C . LYS A 1 146 ? 16.709 5.665 -31.240 1.00 84.31 146 LYS A C 1
ATOM 1216 O O . LYS A 1 146 ? 15.558 6.053 -31.109 1.00 84.31 146 LYS A O 1
ATOM 1221 N N . LEU A 1 147 ? 17.110 4.462 -30.821 1.00 83.62 147 LEU A N 1
ATOM 1222 C CA . LEU A 1 147 ? 16.217 3.564 -30.091 1.00 83.62 147 LEU A CA 1
ATOM 1223 C C . LEU A 1 147 ? 15.720 4.212 -28.793 1.00 83.62 147 LEU A C 1
ATOM 1225 O O . LEU A 1 147 ? 14.536 4.133 -28.506 1.00 83.62 147 LEU A O 1
ATOM 1229 N N . LEU A 1 148 ? 16.607 4.829 -28.010 1.00 85.06 148 LEU A N 1
ATOM 1230 C CA . LEU A 1 148 ? 16.227 5.460 -26.743 1.00 85.06 148 LEU A CA 1
ATOM 1231 C C . LEU A 1 148 ? 15.290 6.658 -26.956 1.00 85.06 148 LEU A C 1
ATOM 1233 O O . LEU A 1 148 ? 14.290 6.758 -26.257 1.00 85.06 148 LEU A O 1
ATOM 1237 N N . GLU A 1 149 ? 15.560 7.497 -27.958 1.00 86.62 149 GLU A N 1
ATOM 1238 C CA . GLU A 1 149 ? 14.677 8.607 -28.351 1.00 86.62 149 GLU A CA 1
ATOM 1239 C C . GLU A 1 149 ? 13.284 8.097 -28.767 1.00 86.62 149 GLU A C 1
ATOM 1241 O O . GLU A 1 149 ? 12.273 8.570 -28.252 1.00 86.62 149 GLU A O 1
ATOM 1246 N N . ASP A 1 150 ? 13.223 7.054 -29.604 1.00 82.25 150 ASP A N 1
ATOM 1247 C CA . ASP A 1 150 ? 11.961 6.440 -30.043 1.00 82.25 150 ASP A CA 1
ATOM 1248 C C . ASP A 1 150 ? 11.170 5.796 -28.880 1.00 82.25 150 ASP A C 1
ATOM 1250 O O . ASP A 1 150 ? 9.952 5.629 -28.973 1.00 82.25 150 ASP A O 1
ATOM 1254 N N . LEU A 1 151 ? 11.846 5.369 -27.808 1.00 82.81 151 LEU A N 1
ATOM 1255 C CA . LEU A 1 151 ? 11.210 4.806 -26.611 1.00 82.81 151 LEU A CA 1
ATOM 1256 C C . LEU A 1 151 ? 10.712 5.897 -25.655 1.00 82.81 151 LEU A C 1
ATOM 1258 O O . LEU A 1 151 ? 9.632 5.751 -25.082 1.00 82.81 151 LEU A O 1
ATOM 1262 N N . ASP A 1 152 ? 11.460 6.991 -25.513 1.00 80.62 152 ASP A N 1
ATOM 1263 C CA . ASP A 1 152 ? 11.059 8.149 -24.709 1.00 80.62 152 ASP A CA 1
ATOM 1264 C C . ASP A 1 152 ? 9.840 8.866 -25.316 1.00 80.62 152 ASP A C 1
ATOM 1266 O O . ASP A 1 152 ? 8.932 9.287 -24.588 1.00 80.62 152 ASP A O 1
ATOM 1270 N N . ASP A 1 153 ? 9.771 8.964 -26.645 1.00 81.31 153 ASP A N 1
ATOM 1271 C CA . ASP A 1 153 ? 8.629 9.545 -27.360 1.00 81.31 153 ASP A CA 1
ATOM 1272 C C . ASP A 1 153 ? 7.357 8.693 -27.205 1.00 81.31 153 ASP A C 1
ATOM 1274 O O . ASP A 1 153 ? 6.266 9.223 -26.951 1.00 81.31 153 ASP A O 1
ATOM 1278 N N . ASP A 1 154 ? 7.488 7.366 -27.281 1.00 75.81 154 ASP A N 1
ATOM 1279 C CA . ASP A 1 154 ? 6.385 6.432 -27.036 1.00 75.81 154 ASP A CA 1
ATOM 1280 C C . ASP A 1 154 ? 5.879 6.522 -25.586 1.00 75.81 154 ASP A C 1
ATOM 1282 O O . ASP A 1 154 ? 4.667 6.545 -25.356 1.00 75.81 154 ASP A O 1
ATOM 1286 N N . ALA A 1 155 ? 6.788 6.618 -24.609 1.00 67.62 155 ALA A N 1
ATOM 1287 C CA . ALA A 1 155 ? 6.446 6.738 -23.193 1.00 67.62 155 ALA A CA 1
ATOM 1288 C C . ALA A 1 155 ? 5.740 8.068 -22.866 1.00 67.62 155 ALA A C 1
ATOM 1290 O O . ALA A 1 155 ? 4.833 8.110 -22.031 1.00 67.62 155 ALA A O 1
ATOM 1291 N N . ASN A 1 156 ? 6.116 9.162 -23.536 1.00 69.31 156 ASN A N 1
ATOM 1292 C CA . ASN A 1 156 ? 5.476 10.468 -23.361 1.00 69.31 156 ASN A CA 1
ATOM 1293 C C . ASN A 1 156 ? 4.123 10.586 -24.076 1.00 69.31 156 ASN A C 1
ATOM 1295 O O . ASN A 1 156 ? 3.273 11.353 -23.628 1.00 69.31 156 ASN A O 1
ATOM 1299 N N . SER A 1 157 ? 3.896 9.811 -25.138 1.00 62.56 157 SER A N 1
ATO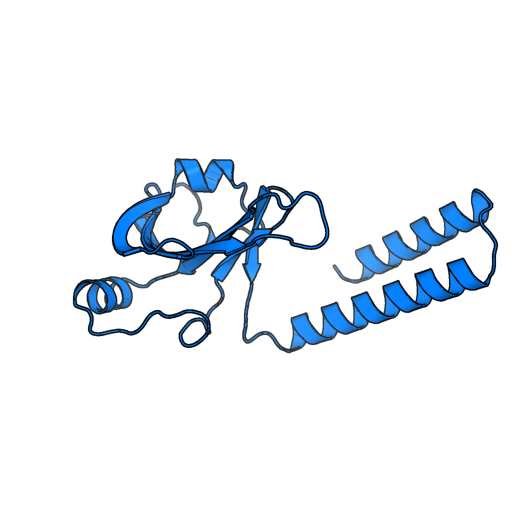M 1300 C CA . SER A 1 157 ? 2.634 9.793 -25.893 1.00 62.56 157 SER A CA 1
ATOM 1301 C C . SER A 1 157 ? 1.490 9.058 -25.176 1.00 62.56 157 SER A C 1
ATOM 1303 O O . SER A 1 157 ? 0.357 9.074 -25.655 1.00 62.56 157 SER A O 1
ATOM 1305 N N . GLN A 1 158 ? 1.772 8.397 -24.046 1.00 52.81 158 GLN A N 1
ATOM 1306 C CA . GLN A 1 158 ? 0.779 7.696 -23.223 1.00 52.81 158 GLN A CA 1
ATOM 1307 C C . GLN A 1 158 ? 0.320 8.473 -21.972 1.00 52.81 158 GLN A C 1
ATOM 1309 O O . GLN A 1 158 ? -0.523 7.962 -21.233 1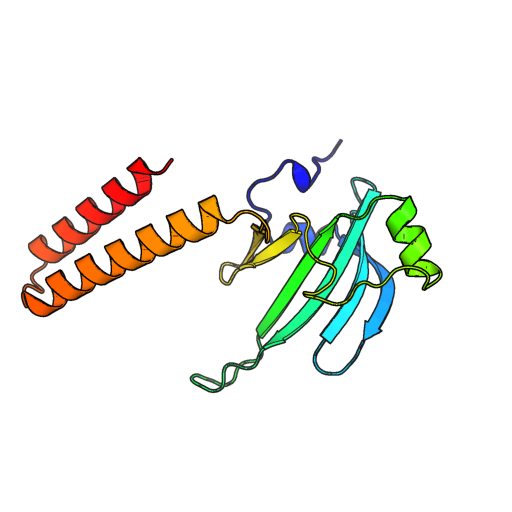.00 52.81 158 GLN A O 1
ATOM 1314 N N . LYS A 1 159 ? 0.843 9.687 -21.737 1.00 46.66 159 LYS A N 1
ATOM 1315 C CA . LYS A 1 159 ? 0.347 10.621 -20.705 1.00 46.66 159 LYS A CA 1
ATOM 1316 C C . LYS A 1 159 ? -0.907 11.362 -21.156 1.00 46.66 159 LYS A C 1
ATOM 1318 O O . LYS A 1 159 ? -1.738 11.642 -20.263 1.00 46.66 159 LYS A O 1
#

Foldseek 3Di:
DDDDCVPPQKAALVQCVVFKDFPAWLDDDPFKTWTWIAGNPPRWIWTKIKGWDFDPPPPRDIDIKIKTHTDDPVRVVCSVVVVDDDDPPVPPQAWIWIDDPVRMTGTDHPPCPVVVVVVVVLVVVLVVLVVVLVVVVPPDPVSVVVSVVVNVVVVVVVD

Nearest PDB structures (foldseek):
  5auv-assembly1_A  TM=4.564E-01  e=4.911E-02  Homo sapiens
  3bqr-assembly1_A-2  TM=4.573E-01  e=5.199E-02  Homo sapiens
  2a27-assembly4_H  TM=4.532E-01  e=2.164E-01  Homo sapiens
  7kx6-assembly2_B  TM=3.445E-01  e=1.537E-01  Homo sapiens
  2qur-assembly1_A  TM=4.135E-01  e=2.425E-01  Mus musculus

Sequence (159 aa):
MKDSFKEQKKIANELLQQRITTVKELKQDELEMYEIAKDSETGEHYLHYSYLHRNLSDTGAPEVYHQLLPLESDDVLGLIFGEQAFSYPDHWHQSFLRNGPDGFFIWFDPDNDEEWMRNEEYGARLTDKLKKFKEAGSLDPDSVRKLLEDLDDDANSQK